Protein AF-A0A9X8NV00-F1 (afdb_monomer_lite)

Sequence (71 aa):
MDKINCVVDPDDRIEFTHVYCYGGKTVMDLQVFVGDTMNDVALGYEEMKALRKRLKKVMKVIKGAEVLDGN

Secondary structure (DSSP, 8-state):
---------TT-EEEEEEEEEETTEEEEEEEEEETTEEEEEEEEHHHHHHHHHHHHHHHHHHHHHTTS---

Structure (mmCIF, N/CA/C/O backbone):
data_AF-A0A9X8NV00-F1
#
_entry.id   AF-A0A9X8NV00-F1
#
loop_
_atom_site.group_PDB
_atom_site.id
_atom_site.type_symbol
_atom_site.label_atom_id
_atom_site.label_alt_id
_atom_site.label_comp_id
_atom_site.label_asym_id
_atom_site.label_entity_id
_atom_site.label_seq_id
_atom_site.pdbx_PDB_ins_code
_atom_site.Cartn_x
_atom_site.Cartn_y
_atom_site.Cartn_z
_atom_site.occupancy
_atom_site.B_iso_or_equiv
_atom_site.auth_seq_id
_atom_site.auth_comp_id
_atom_site.auth_asym_id
_atom_site.auth_atom_id
_atom_site.pdbx_PDB_model_num
ATOM 1 N N . MET A 1 1 ? 13.815 -25.336 -10.177 1.00 39.75 1 MET A N 1
ATOM 2 C CA . MET A 1 1 ? 13.058 -24.107 -9.872 1.00 39.75 1 MET A CA 1
ATOM 3 C C . MET A 1 1 ? 13.421 -23.132 -10.964 1.00 39.75 1 MET A C 1
ATOM 5 O O . MET A 1 1 ? 14.579 -22.734 -11.018 1.00 39.75 1 MET A O 1
ATOM 9 N N . ASP A 1 2 ? 12.499 -22.863 -11.883 1.00 36.19 2 ASP A N 1
ATOM 10 C CA . ASP A 1 2 ? 12.737 -21.887 -12.943 1.00 36.19 2 ASP A CA 1
ATOM 11 C C . ASP A 1 2 ? 12.979 -20.516 -12.311 1.00 36.19 2 ASP A C 1
ATOM 13 O O . ASP A 1 2 ? 12.295 -20.126 -11.360 1.00 36.19 2 ASP A O 1
ATOM 17 N N . LYS A 1 3 ? 14.017 -19.820 -12.778 1.00 40.72 3 LYS A N 1
ATOM 18 C CA . LYS A 1 3 ? 14.366 -18.487 -12.288 1.00 40.72 3 LYS A CA 1
ATOM 19 C C . LYS A 1 3 ? 13.233 -17.534 -12.677 1.00 40.72 3 LYS A C 1
ATOM 21 O O . LYS A 1 3 ? 13.054 -17.242 -13.855 1.00 40.72 3 LYS A O 1
ATOM 26 N N . ILE A 1 4 ? 12.459 -17.066 -11.698 1.00 39.19 4 ILE A N 1
ATOM 27 C CA . ILE A 1 4 ? 11.521 -15.958 -11.898 1.00 39.19 4 ILE A CA 1
ATOM 28 C C . ILE A 1 4 ? 12.370 -14.689 -11.943 1.00 39.19 4 ILE A C 1
ATOM 30 O O . ILE A 1 4 ? 12.835 -14.217 -10.906 1.00 39.19 4 ILE A O 1
ATOM 34 N N . ASN A 1 5 ? 12.601 -14.162 -13.144 1.00 43.25 5 ASN A N 1
ATOM 35 C CA . ASN A 1 5 ? 13.203 -12.845 -13.318 1.00 43.25 5 ASN A CA 1
ATOM 36 C C . ASN A 1 5 ? 12.175 -11.799 -12.880 1.00 43.25 5 ASN A C 1
ATOM 38 O O . ASN A 1 5 ? 11.277 -11.432 -13.634 1.00 43.25 5 ASN A O 1
ATOM 42 N N . CYS A 1 6 ? 12.276 -11.370 -11.626 1.00 47.91 6 CYS A N 1
ATOM 43 C CA . CYS A 1 6 ? 11.512 -10.251 -11.098 1.00 47.91 6 CYS A CA 1
ATOM 44 C C . CYS A 1 6 ? 12.191 -8.964 -11.585 1.00 47.91 6 CYS A C 1
ATOM 46 O O . CYS A 1 6 ? 13.104 -8.464 -10.933 1.00 47.91 6 CYS A O 1
ATOM 48 N N . VAL A 1 7 ? 11.804 -8.479 -12.766 1.00 51.28 7 VAL A N 1
ATOM 49 C CA . VAL A 1 7 ? 12.223 -7.156 -13.245 1.00 51.28 7 VAL A CA 1
ATOM 50 C C . VAL A 1 7 ? 11.397 -6.134 -12.477 1.00 51.28 7 VAL A C 1
ATOM 52 O O . VAL A 1 7 ? 10.176 -6.117 -12.597 1.00 51.28 7 VAL A O 1
ATOM 55 N N . VAL A 1 8 ? 12.058 -5.351 -11.630 1.00 56.22 8 VAL A N 1
ATOM 56 C CA . VAL A 1 8 ? 11.448 -4.186 -10.987 1.00 56.22 8 VAL A CA 1
ATOM 57 C C . VAL A 1 8 ? 11.624 -3.030 -11.959 1.00 56.22 8 VAL A C 1
ATOM 59 O O . VAL A 1 8 ? 12.761 -2.658 -12.251 1.00 56.22 8 VAL A O 1
ATOM 62 N N . ASP A 1 9 ? 10.520 -2.523 -12.500 1.00 64.62 9 ASP A N 1
ATOM 63 C CA . ASP A 1 9 ? 10.546 -1.323 -13.328 1.00 64.62 9 ASP A CA 1
ATOM 64 C C . ASP A 1 9 ? 10.917 -0.124 -12.433 1.00 64.62 9 ASP A C 1
ATOM 66 O O . ASP A 1 9 ? 10.314 0.035 -11.367 1.00 64.62 9 ASP A O 1
ATOM 70 N N . PRO A 1 10 ? 11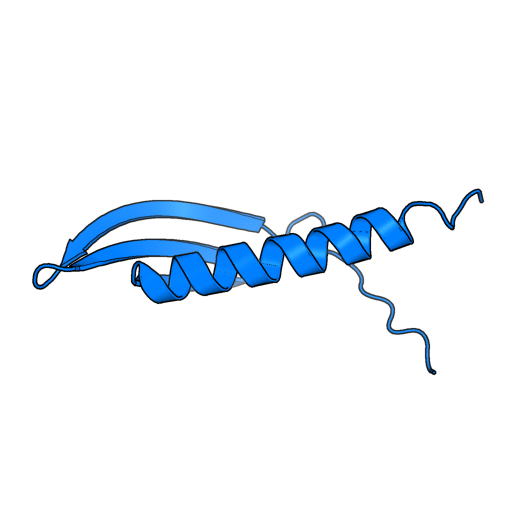.934 0.688 -12.780 1.00 65.62 10 PRO A N 1
ATOM 71 C CA . PRO A 1 10 ? 12.291 1.869 -11.994 1.00 65.62 10 PRO A CA 1
ATOM 72 C C . PRO A 1 10 ? 11.156 2.898 -11.880 1.00 65.62 10 PRO A C 1
ATOM 74 O O . PRO A 1 10 ? 11.187 3.708 -10.950 1.00 65.62 10 PRO A O 1
ATOM 77 N N . ASP A 1 11 ? 10.175 2.869 -12.783 1.00 66.12 11 ASP A N 1
ATOM 78 C CA . ASP A 1 11 ? 9.044 3.797 -12.784 1.00 66.12 11 ASP A CA 1
ATOM 79 C C . ASP A 1 11 ? 7.895 3.339 -11.864 1.00 66.12 11 ASP A C 1
ATOM 81 O O . ASP A 1 11 ? 7.062 4.163 -11.453 1.00 66.12 11 ASP A O 1
ATOM 85 N N . ASP A 1 12 ? 7.884 2.059 -11.465 1.00 73.81 12 ASP A N 1
ATOM 86 C CA . ASP A 1 12 ? 6.925 1.515 -10.506 1.00 73.81 12 ASP A CA 1
ATOM 87 C C . ASP A 1 12 ? 7.170 2.112 -9.118 1.00 73.81 12 ASP A C 1
ATOM 89 O O . ASP A 1 12 ? 8.230 1.955 -8.500 1.00 73.81 12 ASP A O 1
ATOM 93 N N . ARG A 1 13 ? 6.153 2.776 -8.568 1.00 69.50 13 ARG A N 1
ATOM 94 C CA . ARG A 1 13 ? 6.251 3.422 -7.255 1.00 69.50 13 ARG A CA 1
ATOM 95 C C . ARG A 1 13 ? 4.935 3.396 -6.500 1.00 69.50 13 ARG A C 1
ATOM 97 O O . ARG A 1 13 ? 3.852 3.349 -7.075 1.00 69.50 13 ARG A O 1
ATOM 104 N N . ILE A 1 14 ? 5.046 3.436 -5.177 1.00 74.38 14 ILE A N 1
ATOM 105 C CA . ILE A 1 14 ? 3.903 3.529 -4.270 1.00 74.38 14 ILE A CA 1
ATOM 106 C C . ILE A 1 14 ? 3.936 4.913 -3.636 1.00 74.38 14 ILE A C 1
ATOM 108 O O . ILE A 1 14 ? 4.875 5.239 -2.907 1.00 74.38 14 ILE A O 1
ATOM 112 N N . GLU A 1 15 ? 2.911 5.713 -3.897 1.00 76.31 15 GLU A N 1
ATOM 113 C CA . GLU A 1 15 ? 2.755 7.043 -3.329 1.00 76.31 15 GLU A CA 1
ATOM 114 C C . GLU A 1 15 ? 1.760 7.031 -2.172 1.00 76.31 15 GLU A C 1
ATOM 116 O O . GLU A 1 15 ? 0.682 6.432 -2.221 1.00 76.31 15 GLU A O 1
ATOM 121 N N . PHE A 1 16 ? 2.161 7.709 -1.100 1.00 77.31 16 PHE A N 1
ATOM 122 C CA . PHE A 1 16 ? 1.324 7.936 0.060 1.00 77.31 16 PHE A CA 1
ATOM 123 C C . PHE A 1 16 ? 0.495 9.197 -0.151 1.00 77.31 16 PHE A C 1
ATOM 125 O O . PHE A 1 16 ? 1.070 10.285 -0.183 1.00 77.31 16 PHE A O 1
ATOM 132 N N . THR A 1 17 ? -0.828 9.077 -0.261 1.00 78.56 17 THR A N 1
ATOM 133 C CA . THR A 1 17 ? -1.666 10.241 -0.570 1.00 78.56 17 THR A CA 1
ATOM 134 C C . THR A 1 17 ? -2.282 10.844 0.685 1.00 78.56 17 THR A C 1
ATOM 136 O O . THR A 1 17 ? -1.980 11.990 1.007 1.00 78.56 17 THR A O 1
ATOM 139 N N . HIS A 1 18 ? -3.118 10.104 1.421 1.00 81.75 18 HIS A N 1
ATOM 140 C CA . HIS A 1 18 ? -3.867 10.641 2.565 1.00 81.75 18 HIS A CA 1
ATOM 141 C C . HIS A 1 18 ? -4.083 9.622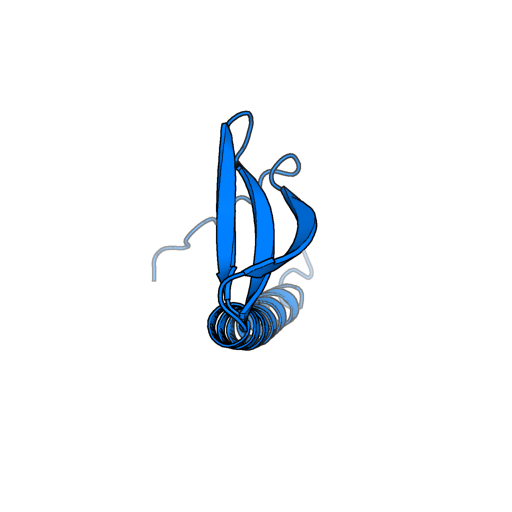 3.700 1.00 81.75 18 HIS A C 1
ATOM 143 O O . HIS A 1 18 ? -4.288 8.431 3.476 1.00 81.75 18 HIS A O 1
ATOM 149 N N . VAL A 1 19 ? -4.102 10.116 4.947 1.00 85.25 19 VAL A N 1
ATOM 150 C CA . VAL A 1 19 ? -4.677 9.413 6.111 1.00 85.25 19 VAL A CA 1
ATOM 151 C C . VAL A 1 19 ? -5.924 10.164 6.550 1.00 85.25 19 VAL A C 1
ATOM 153 O O . VAL A 1 19 ? -5.863 11.371 6.781 1.00 85.25 19 VAL A O 1
ATOM 156 N N . TYR A 1 20 ? -7.036 9.460 6.734 1.00 85.81 20 TYR A N 1
ATOM 157 C CA . TYR A 1 20 ? -8.270 10.047 7.254 1.00 85.81 20 TYR A CA 1
ATOM 158 C C . TYR A 1 20 ? -9.052 9.048 8.107 1.00 85.81 20 TYR A C 1
ATOM 160 O O . TYR A 1 20 ? -8.747 7.857 8.170 1.00 85.81 20 TYR A O 1
ATOM 168 N N . CYS A 1 21 ? -10.063 9.551 8.813 1.00 86.88 21 CYS A N 1
ATOM 169 C CA . CYS A 1 21 ? -10.969 8.733 9.609 1.00 86.88 21 CYS A CA 1
ATOM 170 C C . CYS A 1 21 ? -12.307 8.592 8.877 1.00 86.88 21 CYS A C 1
ATOM 172 O O . CYS A 1 21 ? -12.966 9.591 8.600 1.00 86.88 21 CYS A O 1
ATOM 174 N N . TYR A 1 22 ? -12.736 7.358 8.618 1.00 85.25 22 TYR A N 1
ATOM 175 C CA . TYR A 1 22 ? -14.026 7.048 8.007 1.00 85.25 22 TYR A CA 1
ATOM 176 C C . TYR A 1 22 ? -14.765 6.006 8.849 1.00 85.25 22 TYR A C 1
ATOM 178 O O . TYR A 1 22 ? -14.220 4.952 9.175 1.00 85.25 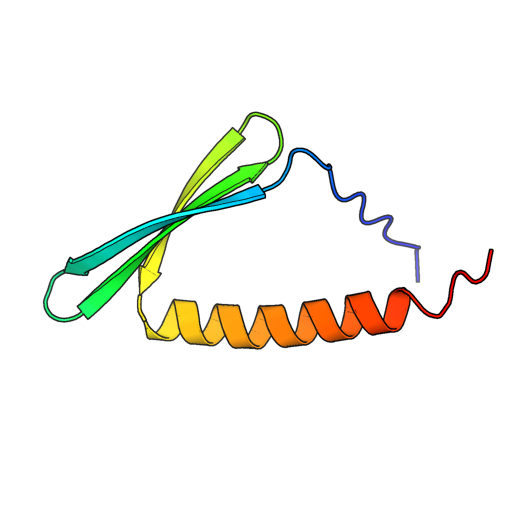22 TYR A O 1
ATOM 186 N N . GLY A 1 23 ? -15.996 6.319 9.269 1.00 86.94 23 GLY A N 1
ATOM 187 C CA . GLY A 1 23 ? -16.814 5.408 10.084 1.00 86.94 23 GLY A CA 1
ATOM 188 C C . GLY A 1 23 ? -16.156 4.977 11.404 1.00 86.94 23 GLY A C 1
ATOM 189 O O . GLY A 1 23 ? -16.294 3.826 11.811 1.00 86.94 23 GLY A O 1
ATOM 190 N N . GLY A 1 24 ? -15.386 5.865 12.044 1.00 89.06 24 GLY A N 1
ATOM 191 C CA . GLY A 1 24 ? -14.656 5.570 13.287 1.00 89.06 24 GLY A CA 1
ATOM 192 C C . GLY A 1 24 ? -13.387 4.726 13.106 1.00 89.06 24 GLY A C 1
ATOM 193 O O . GLY A 1 24 ? -12.783 4.316 14.094 1.00 89.06 24 GLY A O 1
ATOM 194 N N . LYS A 1 25 ? -12.967 4.463 11.864 1.00 84.62 25 LYS A N 1
ATOM 195 C CA . LYS A 1 25 ? -11.751 3.712 11.538 1.00 84.62 25 LYS A CA 1
ATOM 196 C C . LYS A 1 25 ? -10.745 4.616 10.837 1.00 84.62 25 LYS A C 1
ATOM 198 O O . LYS A 1 25 ? -11.125 5.440 10.011 1.00 84.62 25 LYS A O 1
ATOM 203 N N . THR A 1 26 ? -9.463 4.438 11.141 1.00 86.62 26 THR A N 1
ATOM 204 C CA . THR A 1 26 ? -8.381 5.072 10.380 1.00 86.62 26 THR A CA 1
ATOM 205 C C . THR A 1 26 ? -8.187 4.326 9.065 1.00 86.62 26 THR A C 1
ATOM 207 O O . THR A 1 26 ? -7.963 3.110 9.067 1.00 86.62 26 THR A O 1
ATOM 210 N N . VAL A 1 27 ? -8.279 5.070 7.969 1.00 88.31 27 VAL A N 1
ATOM 211 C CA . VAL A 1 27 ? -8.081 4.616 6.594 1.00 88.31 27 VAL A CA 1
ATOM 212 C C . VAL A 1 27 ? -6.893 5.361 6.004 1.00 88.31 27 VAL A C 1
ATOM 214 O O . VAL A 1 27 ? -6.587 6.499 6.371 1.00 88.31 27 VAL A O 1
ATOM 217 N N . MET A 1 28 ? -6.188 4.662 5.134 1.00 86.00 28 MET A N 1
ATOM 218 C CA . MET A 1 28 ? -4.944 5.080 4.539 1.00 86.00 28 MET A CA 1
ATOM 219 C C . MET A 1 28 ? -5.017 4.832 3.034 1.00 86.00 28 MET A C 1
ATOM 221 O O . MET A 1 28 ? -5.081 3.676 2.618 1.00 86.00 28 MET A O 1
ATOM 225 N N . ASP A 1 29 ? -5.003 5.901 2.244 1.00 87.25 29 ASP A N 1
ATOM 226 C CA . ASP A 1 29 ? -5.043 5.810 0.786 1.00 87.25 29 ASP A CA 1
ATOM 227 C C . ASP A 1 29 ? -3.622 5.731 0.221 1.00 87.25 29 ASP A C 1
ATOM 229 O O . ASP A 1 29 ? -2.704 6.451 0.633 1.00 87.25 29 ASP A O 1
ATOM 233 N N . LEU A 1 30 ? -3.449 4.811 -0.719 1.00 85.31 30 LEU A N 1
ATOM 234 C CA . LEU A 1 30 ? -2.204 4.516 -1.405 1.00 85.31 30 LEU A CA 1
ATOM 235 C C . LEU A 1 30 ? -2.461 4.544 -2.906 1.00 85.31 30 LEU A C 1
ATOM 237 O O . LEU A 1 30 ? -3.424 3.945 -3.382 1.00 85.31 30 LEU A O 1
ATOM 241 N N . GLN A 1 31 ? -1.558 5.177 -3.642 1.00 84.88 31 GLN A N 1
ATOM 242 C CA . GLN A 1 31 ? -1.519 5.106 -5.096 1.00 84.88 31 GLN A CA 1
ATOM 243 C C . GLN A 1 31 ? -0.379 4.200 -5.521 1.00 84.88 31 GLN A C 1
ATOM 245 O O . GLN A 1 31 ? 0.771 4.413 -5.143 1.00 84.88 31 GLN A O 1
ATOM 250 N N . VAL A 1 32 ? -0.702 3.162 -6.282 1.00 81.44 32 VAL A N 1
ATOM 251 C CA . VAL A 1 32 ? 0.278 2.230 -6.836 1.00 81.44 32 VAL A CA 1
ATOM 252 C C . VAL A 1 32 ? 0.379 2.485 -8.330 1.00 81.44 32 VAL A C 1
ATOM 254 O O . VAL A 1 32 ? -0.585 2.273 -9.066 1.00 81.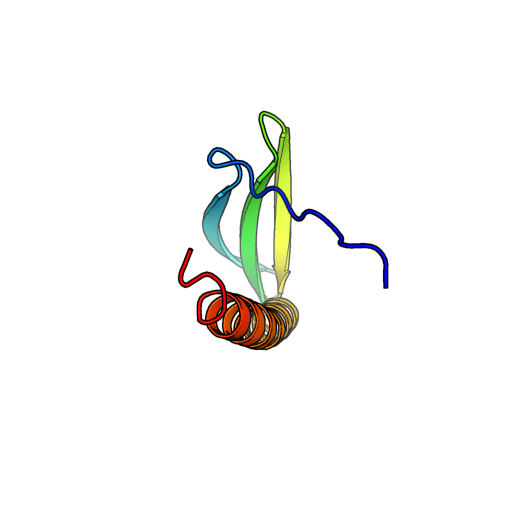44 32 VAL A O 1
ATOM 257 N N . PHE A 1 33 ? 1.552 2.933 -8.758 1.00 79.44 33 PHE A N 1
ATOM 258 C CA . PHE A 1 33 ? 1.901 3.118 -10.157 1.00 79.44 33 PHE A CA 1
ATOM 259 C C . PHE A 1 33 ? 2.614 1.858 -10.646 1.00 79.44 33 PHE A C 1
ATOM 261 O O . PHE A 1 33 ? 3.604 1.447 -10.036 1.00 79.44 33 PHE A O 1
ATOM 268 N N . VAL A 1 34 ? 2.074 1.237 -11.696 1.00 80.44 34 VAL A N 1
ATOM 269 C CA . VAL A 1 34 ? 2.708 0.132 -12.431 1.00 80.44 34 VAL A CA 1
ATOM 270 C C . VAL A 1 34 ? 2.847 0.575 -13.887 1.00 80.44 34 VAL A C 1
ATOM 272 O O . VAL A 1 34 ? 1.846 0.641 -14.613 1.00 80.44 34 VAL A O 1
ATOM 275 N N . GLY A 1 35 ? 4.055 0.967 -14.288 1.00 79.62 35 GLY A N 1
ATOM 276 C CA . GLY A 1 35 ? 4.290 1.806 -15.463 1.00 79.62 35 GLY A CA 1
ATOM 277 C C . GLY A 1 35 ? 3.395 3.053 -15.442 1.00 79.62 35 GLY A C 1
ATOM 278 O O . GLY A 1 35 ? 3.283 3.744 -14.429 1.00 79.62 35 GLY A O 1
ATOM 279 N N . ASP A 1 36 ? 2.666 3.290 -16.534 1.00 80.44 36 ASP A N 1
ATOM 280 C CA . ASP A 1 36 ? 1.715 4.409 -16.654 1.00 80.44 36 ASP A CA 1
ATOM 281 C C . ASP A 1 36 ? 0.358 4.165 -15.961 1.00 80.44 36 ASP A C 1
ATOM 283 O O . ASP A 1 36 ? -0.524 5.028 -15.971 1.00 80.44 36 ASP A O 1
ATOM 287 N N . THR A 1 37 ? 0.141 2.983 -15.373 1.00 81.19 37 THR A N 1
ATOM 288 C CA . THR A 1 37 ? -1.150 2.628 -14.767 1.00 81.19 37 THR A CA 1
ATOM 289 C C . THR A 1 37 ? -1.189 3.027 -13.298 1.00 81.19 37 THR A C 1
ATOM 291 O O . THR A 1 37 ? -0.455 2.473 -12.481 1.00 81.19 37 THR A O 1
ATOM 294 N N . MET A 1 38 ? -2.107 3.928 -12.940 1.00 86.50 38 MET A N 1
ATOM 295 C CA . MET A 1 38 ? -2.381 4.307 -11.551 1.00 86.50 38 MET A CA 1
ATOM 296 C C . MET A 1 38 ? -3.521 3.463 -10.968 1.00 86.50 38 MET A C 1
ATOM 298 O O . MET A 1 38 ? -4.608 3.400 -11.541 1.00 86.50 38 MET A O 1
ATOM 302 N N . ASN A 1 39 ? -3.287 2.847 -9.809 1.00 83.44 39 ASN A N 1
ATOM 303 C CA . ASN A 1 39 ? -4.293 2.109 -9.047 1.00 83.44 39 ASN A CA 1
ATOM 304 C C . ASN A 1 39 ? -4.441 2.711 -7.646 1.00 83.44 39 ASN A C 1
ATOM 306 O O . ASN A 1 39 ? -3.471 2.755 -6.888 1.00 83.44 39 ASN A O 1
ATOM 310 N N . ASP A 1 40 ? -5.658 3.119 -7.287 1.00 86.75 40 ASP A N 1
ATOM 311 C CA . ASP A 1 40 ? -5.980 3.587 -5.939 1.00 86.75 40 ASP A CA 1
ATOM 312 C C . ASP A 1 40 ? -6.344 2.407 -5.029 1.00 86.75 40 ASP A C 1
ATOM 314 O O . ASP A 1 40 ? -7.180 1.562 -5.363 1.00 86.75 40 ASP A O 1
ATOM 318 N N . VAL A 1 41 ? -5.732 2.358 -3.848 1.00 84.94 41 VAL A N 1
ATOM 319 C CA . VAL A 1 41 ? -5.999 1.348 -2.824 1.00 84.94 41 VAL A CA 1
ATOM 320 C C . VAL A 1 41 ? -6.199 2.040 -1.480 1.00 84.94 41 VAL A C 1
ATOM 322 O O . VAL A 1 41 ? -5.277 2.644 -0.940 1.00 84.94 41 VAL A O 1
ATOM 325 N N . ALA A 1 42 ? -7.391 1.897 -0.905 1.00 85.75 42 ALA A N 1
ATOM 326 C CA . ALA A 1 42 ? -7.685 2.338 0.454 1.00 85.75 42 ALA A CA 1
ATOM 327 C C . ALA A 1 42 ? -7.507 1.165 1.425 1.00 85.75 42 ALA A C 1
ATOM 329 O O . ALA A 1 42 ? -8.173 0.138 1.291 1.00 85.75 42 ALA A O 1
ATOM 330 N N . LEU A 1 43 ? -6.616 1.306 2.406 1.00 85.00 43 LEU A N 1
ATOM 331 C CA . LEU A 1 43 ? -6.356 0.286 3.419 1.00 85.00 43 LEU A CA 1
ATOM 332 C C . LEU A 1 43 ? -6.809 0.751 4.799 1.00 85.00 43 LEU A C 1
ATOM 334 O O . LEU A 1 43 ? -6.440 1.826 5.276 1.00 85.00 43 LEU A O 1
ATOM 338 N N . GLY A 1 44 ? -7.551 -0.103 5.497 1.00 88.44 44 GLY A N 1
ATOM 339 C CA . GLY A 1 44 ? -7.797 0.060 6.921 1.00 88.44 44 GLY A CA 1
ATOM 340 C C . GLY A 1 44 ? -6.540 -0.209 7.754 1.00 88.44 44 GLY A C 1
ATOM 341 O O . GLY A 1 44 ? -5.591 -0.867 7.322 1.00 88.44 44 GLY A O 1
ATOM 342 N N . TYR A 1 45 ? -6.549 0.247 9.007 1.00 82.50 45 TYR A N 1
ATOM 343 C CA . TYR A 1 45 ? -5.414 0.097 9.927 1.00 82.50 45 TYR A CA 1
ATOM 344 C C . TYR A 1 45 ? -4.853 -1.340 10.038 1.00 82.50 45 TYR A C 1
ATOM 346 O O . TYR A 1 45 ? -3.638 -1.542 9.965 1.00 82.50 45 TYR A O 1
ATOM 354 N N . GLU A 1 46 ? -5.712 -2.355 10.190 1.00 86.75 4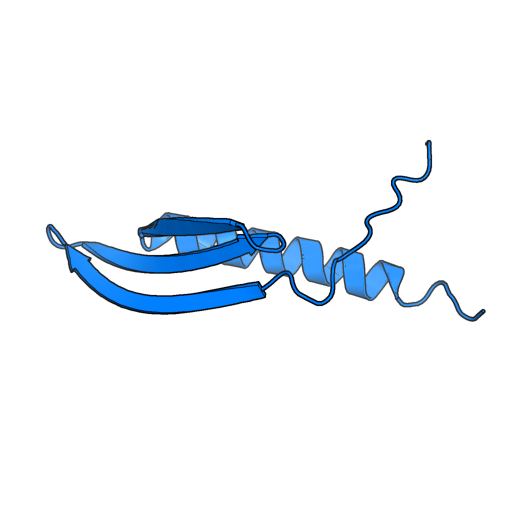6 GLU A N 1
ATOM 355 C CA . GLU A 1 46 ? -5.254 -3.750 10.310 1.00 86.75 46 GLU A CA 1
ATOM 356 C C . GLU A 1 46 ? -4.712 -4.309 8.983 1.00 86.75 46 GLU A C 1
ATOM 358 O O . GLU A 1 46 ? -3.740 -5.071 8.989 1.00 86.75 46 GLU A O 1
ATOM 363 N N . GLU A 1 47 ? -5.260 -3.884 7.843 1.00 84.00 47 GLU A N 1
ATOM 364 C CA . GLU A 1 47 ? -4.754 -4.251 6.513 1.00 84.00 47 GLU A CA 1
ATOM 365 C C . GLU A 1 47 ? -3.378 -3.630 6.275 1.00 84.00 47 GLU A C 1
ATOM 367 O O . GLU A 1 47 ? -2.448 -4.318 5.851 1.00 84.00 47 GLU A O 1
ATOM 372 N N . MET A 1 48 ? -3.194 -2.369 6.673 1.00 81.62 48 MET A N 1
ATOM 373 C CA . MET A 1 48 ? -1.905 -1.691 6.599 1.00 81.62 48 MET A CA 1
ATOM 374 C C . MET A 1 48 ? -0.854 -2.348 7.503 1.00 81.62 48 MET A C 1
ATOM 376 O O . MET A 1 48 ? 0.308 -2.537 7.127 1.00 81.62 48 MET A O 1
ATOM 380 N N . LYS A 1 49 ? -1.248 -2.760 8.709 1.00 83.19 49 LYS A N 1
ATOM 381 C CA . LYS A 1 49 ? -0.381 -3.496 9.637 1.00 83.19 49 LYS A CA 1
ATOM 382 C C . LYS A 1 49 ? 0.019 -4.861 9.072 1.00 83.19 49 LYS A C 1
ATOM 384 O O . LYS A 1 49 ? 1.188 -5.250 9.183 1.00 83.19 49 LYS A O 1
ATOM 389 N N . ALA A 1 50 ? -0.912 -5.569 8.433 1.00 84.69 50 ALA A N 1
ATOM 390 C CA . ALA A 1 50 ? -0.633 -6.820 7.736 1.00 84.69 50 ALA A CA 1
ATOM 391 C C . ALA A 1 50 ? 0.312 -6.604 6.543 1.00 84.69 50 ALA A C 1
ATOM 393 O O . ALA A 1 50 ? 1.295 -7.342 6.407 1.00 84.69 50 ALA A O 1
ATOM 394 N N . LEU A 1 51 ? 0.080 -5.560 5.741 1.00 82.19 51 LEU A N 1
ATOM 395 C CA . LEU A 1 51 ? 0.935 -5.167 4.623 1.00 82.19 51 LEU A CA 1
ATOM 396 C C . LEU A 1 51 ? 2.357 -4.866 5.102 1.00 82.19 51 LEU A C 1
ATOM 398 O O . LEU A 1 51 ? 3.307 -5.472 4.613 1.00 82.19 51 LEU A O 1
ATOM 402 N N . ARG A 1 52 ? 2.525 -4.043 6.145 1.00 79.31 52 ARG A N 1
ATOM 403 C CA . ARG A 1 52 ? 3.835 -3.729 6.743 1.00 79.31 52 ARG A CA 1
ATOM 404 C C . ARG A 1 52 ? 4.585 -4.982 7.199 1.00 79.31 52 ARG A C 1
ATOM 406 O O . ARG A 1 52 ? 5.802 -5.077 7.027 1.00 79.31 52 ARG A O 1
ATOM 413 N N . LYS A 1 53 ? 3.884 -5.957 7.788 1.00 80.44 53 LYS A N 1
ATOM 414 C CA . LYS A 1 53 ? 4.484 -7.231 8.216 1.00 80.44 53 LYS A CA 1
ATOM 415 C C . LYS A 1 53 ? 4.961 -8.058 7.019 1.00 80.44 53 LYS A C 1
ATOM 417 O O . LYS A 1 53 ? 6.050 -8.630 7.081 1.00 80.44 53 LYS A O 1
ATOM 422 N N . ARG A 1 54 ? 4.179 -8.104 5.935 1.00 77.31 54 ARG A N 1
ATOM 423 C CA . ARG A 1 54 ? 4.547 -8.794 4.687 1.00 77.31 54 ARG A CA 1
ATOM 424 C C . ARG A 1 54 ? 5.709 -8.095 3.981 1.00 77.31 54 ARG A C 1
ATOM 426 O O . ARG A 1 54 ? 6.683 -8.768 3.661 1.00 77.31 54 ARG A O 1
ATOM 433 N N . LEU A 1 55 ? 5.674 -6.767 3.860 1.00 74.69 55 LEU A N 1
ATOM 434 C CA . LEU A 1 55 ? 6.748 -5.961 3.269 1.00 74.69 55 LEU A CA 1
ATOM 435 C C . LEU A 1 55 ? 8.084 -6.167 3.987 1.00 74.69 55 LEU A C 1
ATOM 437 O O . LEU A 1 55 ? 9.090 -6.409 3.333 1.00 74.69 55 LEU A O 1
ATOM 441 N N . LYS A 1 56 ? 8.108 -6.199 5.327 1.00 73.38 56 LYS A N 1
ATOM 442 C CA . LYS A 1 56 ? 9.334 -6.529 6.081 1.00 73.38 56 LYS A CA 1
ATOM 443 C C . LYS A 1 56 ? 9.902 -7.906 5.728 1.00 73.38 56 LYS A C 1
ATOM 445 O O . LYS A 1 56 ? 11.118 -8.074 5.698 1.00 73.38 56 LYS A O 1
ATOM 450 N N . LYS A 1 57 ? 9.038 -8.897 5.489 1.00 71.94 57 LYS A N 1
ATOM 451 C CA . LYS A 1 57 ? 9.458 -10.248 5.097 1.00 71.94 57 LYS A CA 1
ATOM 452 C C . LYS A 1 57 ? 10.014 -10.250 3.673 1.00 71.94 57 LYS A C 1
ATOM 454 O O . LYS A 1 57 ? 11.075 -10.823 3.465 1.00 71.94 57 LYS A O 1
ATOM 459 N N . VAL A 1 58 ? 9.342 -9.572 2.742 1.00 68.44 58 VAL A N 1
ATOM 460 C CA . VAL A 1 58 ? 9.792 -9.411 1.351 1.00 68.44 58 VAL A CA 1
ATOM 461 C C . VAL A 1 58 ? 11.131 -8.674 1.299 1.00 68.44 58 VAL A C 1
ATOM 463 O O . VAL A 1 58 ? 12.083 -9.205 0.748 1.00 68.44 58 VAL A O 1
ATOM 466 N N . MET A 1 59 ? 11.270 -7.536 1.982 1.00 67.19 59 MET A N 1
ATOM 467 C CA . MET A 1 59 ? 12.538 -6.805 2.078 1.00 67.19 59 MET A CA 1
ATOM 468 C C . MET A 1 59 ? 13.669 -7.641 2.683 1.00 67.19 59 MET A C 1
ATOM 470 O O . MET A 1 59 ? 14.813 -7.505 2.270 1.00 67.19 59 MET A O 1
ATOM 474 N N . LYS A 1 60 ? 13.382 -8.504 3.667 1.00 64.75 60 LYS A N 1
ATOM 475 C CA . LYS A 1 60 ? 14.390 -9.416 4.230 1.00 64.75 60 LYS A CA 1
ATOM 476 C C . LYS A 1 60 ? 14.845 -10.459 3.205 1.00 64.75 60 LYS A C 1
ATOM 478 O O . LYS A 1 60 ? 16.011 -10.830 3.217 1.00 64.75 60 LYS A O 1
ATOM 483 N N . VAL A 1 61 ? 13.939 -10.922 2.344 1.00 64.56 61 VAL A N 1
ATOM 484 C CA . VAL A 1 61 ? 14.266 -11.830 1.237 1.00 64.56 61 VAL A CA 1
ATOM 485 C C . VAL A 1 61 ? 15.071 -11.099 0.163 1.00 64.56 61 VAL A C 1
ATOM 487 O O . VAL A 1 61 ? 16.094 -11.626 -0.243 1.00 64.56 61 VAL A O 1
ATOM 490 N N . ILE A 1 62 ? 14.683 -9.877 -0.219 1.00 60.09 62 ILE A N 1
ATOM 491 C CA . ILE A 1 62 ? 15.412 -9.056 -1.203 1.00 60.09 62 ILE A CA 1
ATOM 492 C C . ILE A 1 62 ? 16.822 -8.722 -0.698 1.00 60.09 62 ILE A C 1
ATOM 494 O O . ILE A 1 62 ? 17.788 -9.024 -1.381 1.00 60.09 62 ILE A O 1
ATOM 498 N N . LYS A 1 63 ? 16.976 -8.242 0.544 1.00 56.66 63 LYS A N 1
ATOM 499 C CA . LYS A 1 63 ? 18.304 -8.026 1.154 1.00 56.66 63 LYS A CA 1
ATOM 500 C C . LYS A 1 63 ? 19.114 -9.312 1.318 1.00 56.66 63 LYS A C 1
ATOM 502 O O . LYS A 1 63 ? 20.335 -9.272 1.349 1.00 56.66 63 LYS A O 1
ATOM 507 N N . GLY A 1 64 ? 18.438 -10.448 1.488 1.00 46.09 64 GLY A N 1
ATOM 508 C CA . GLY A 1 64 ? 19.078 -11.763 1.498 1.00 46.09 64 GLY A CA 1
ATOM 509 C C . GLY A 1 64 ? 19.496 -12.235 0.102 1.00 46.09 64 GLY A C 1
ATOM 510 O O . GLY A 1 64 ? 20.415 -13.038 -0.003 1.00 46.09 64 GLY A O 1
ATOM 511 N N . ALA A 1 65 ? 18.843 -11.731 -0.948 1.00 50.44 65 ALA A N 1
ATOM 512 C CA . ALA A 1 65 ? 19.181 -11.976 -2.344 1.00 50.44 65 ALA A CA 1
ATOM 513 C C . ALA A 1 65 ? 20.306 -11.044 -2.837 1.00 50.44 65 ALA A C 1
ATOM 515 O O . ALA A 1 65 ? 21.158 -11.490 -3.595 1.00 50.44 65 ALA A O 1
ATOM 516 N N . GLU A 1 66 ? 20.389 -9.808 -2.326 1.00 45.78 66 GLU A N 1
ATOM 517 C CA . GLU A 1 66 ? 21.437 -8.817 -2.647 1.00 45.78 66 GLU A CA 1
ATOM 518 C C . GLU A 1 66 ? 22.864 -9.185 -2.175 1.00 45.78 66 GLU A C 1
ATOM 520 O O . GLU A 1 66 ? 23.799 -8.451 -2.471 1.00 45.78 66 GLU A O 1
ATOM 525 N N . VAL A 1 67 ? 23.089 -10.304 -1.469 1.00 46.56 67 VAL A N 1
ATOM 526 C CA . VAL A 1 67 ? 24.449 -10.730 -1.043 1.00 46.56 67 VAL A CA 1
ATOM 527 C C . VAL A 1 67 ? 25.008 -11.881 -1.901 1.00 46.56 67 VAL A C 1
ATOM 529 O O . VAL A 1 67 ? 26.114 -12.351 -1.651 1.00 46.56 67 VAL A O 1
ATOM 532 N N . LEU A 1 68 ? 24.283 -12.344 -2.929 1.00 43.56 68 LEU A N 1
ATOM 533 C CA . LEU A 1 68 ? 24.737 -13.441 -3.803 1.00 43.56 68 LEU A CA 1
ATOM 534 C C . LEU A 1 68 ? 25.072 -13.050 -5.248 1.00 43.56 68 LEU A C 1
ATOM 536 O O . LEU A 1 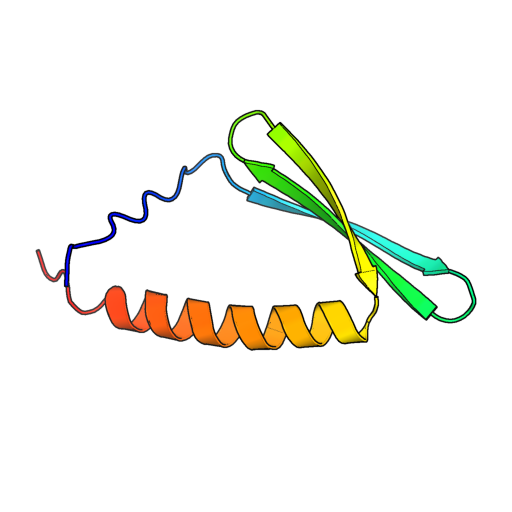68 ? 25.499 -13.928 -5.988 1.00 43.56 68 LEU A O 1
ATOM 540 N N . ASP A 1 69 ? 24.996 -11.770 -5.614 1.00 38.41 69 ASP A N 1
ATOM 541 C CA . ASP A 1 69 ? 25.665 -11.246 -6.814 1.00 38.41 69 ASP A CA 1
ATOM 542 C C . ASP A 1 69 ? 26.822 -10.338 -6.383 1.00 38.41 69 ASP A C 1
ATOM 544 O O . ASP A 1 69 ? 26.843 -9.123 -6.555 1.00 38.41 69 ASP A O 1
ATOM 548 N N . GLY A 1 70 ? 27.834 -10.975 -5.791 1.00 35.78 70 GLY A N 1
ATOM 549 C CA . GLY A 1 70 ? 29.204 -10.588 -6.094 1.00 35.78 70 GLY A CA 1
ATOM 550 C C . GLY A 1 70 ? 29.519 -11.059 -7.511 1.00 35.78 70 GLY A C 1
ATOM 551 O O . GLY A 1 70 ? 30.193 -12.076 -7.665 1.00 35.78 70 GLY A O 1
ATOM 552 N N . ASN A 1 71 ? 28.946 -10.379 -8.508 1.00 34.69 71 ASN A N 1
ATOM 553 C CA . ASN A 1 71 ? 29.325 -10.433 -9.920 1.00 34.69 71 ASN A CA 1
ATOM 554 C C . ASN A 1 71 ? 28.706 -9.263 -10.690 1.00 34.69 71 ASN A C 1
ATOM 556 O O . ASN A 1 71 ? 27.463 -9.141 -10.670 1.00 34.69 71 ASN A O 1
#

Organism: Bacillus cereus (NCBI:txid1396)

pLDDT: mean 71.17, std 16.77, range [34.69, 89.06]

Radius of gyration: 15.79 Å; chains: 1; bounding box: 46×35×30 Å

Foldseek 3Di:
DPDDPPDDDPQWDKDFDDWDADPNWIKTWIWTDDDPDTDIDIDTPVRVVVVVVVVVVVVVVVVVVVVPPPD